Protein AF-A0A965V3U3-F1 (afdb_monomer_lite)

Structure (mmCIF, N/CA/C/O backbone):
data_AF-A0A965V3U3-F1
#
_entry.id   AF-A0A965V3U3-F1
#
loop_
_atom_site.group_PDB
_atom_site.id
_atom_site.type_symbol
_atom_site.label_atom_id
_atom_site.label_alt_id
_atom_site.label_comp_id
_atom_site.label_asym_id
_atom_site.label_entity_id
_atom_site.label_seq_id
_atom_site.pdbx_PDB_ins_code
_atom_site.Cartn_x
_atom_site.Cartn_y
_atom_site.Cartn_z
_atom_site.occupancy
_atom_site.B_iso_or_equiv
_atom_site.auth_seq_id
_atom_site.auth_comp_id
_atom_site.auth_asym_id
_atom_site.auth_atom_id
_atom_site.pdbx_PDB_model_num
ATOM 1 N N . GLN A 1 1 ? 11.875 -6.194 -22.142 1.00 39.44 1 GLN A N 1
ATOM 2 C CA . GLN A 1 1 ? 11.874 -5.945 -23.600 1.00 39.44 1 GLN A CA 1
ATOM 3 C C . GLN A 1 1 ? 12.719 -4.704 -23.856 1.00 39.44 1 GLN A C 1
ATOM 5 O O . GLN A 1 1 ? 12.509 -3.712 -23.172 1.00 39.44 1 GLN A O 1
ATOM 10 N N . THR A 1 2 ? 13.709 -4.764 -24.748 1.00 38.72 2 THR A N 1
ATOM 11 C CA . THR A 1 2 ? 14.628 -3.643 -25.020 1.00 38.72 2 THR A CA 1
ATOM 12 C C . THR A 1 2 ? 14.196 -2.962 -26.311 1.00 38.72 2 THR A C 1
ATOM 14 O O . THR A 1 2 ? 14.260 -3.583 -27.367 1.00 38.72 2 THR A O 1
ATOM 17 N N . ILE A 1 3 ? 13.734 -1.714 -26.237 1.00 51.84 3 ILE A N 1
ATOM 18 C CA . ILE A 1 3 ? 13.369 -0.914 -27.414 1.00 51.84 3 ILE A CA 1
ATOM 19 C C . ILE A 1 3 ? 14.430 0.175 -27.561 1.00 51.84 3 ILE A C 1
ATOM 21 O O . ILE A 1 3 ? 14.600 0.980 -26.655 1.00 51.84 3 ILE A O 1
ATOM 25 N N . ILE A 1 4 ? 15.164 0.184 -28.675 1.00 48.75 4 ILE A N 1
ATOM 26 C CA . ILE A 1 4 ? 16.155 1.222 -28.984 1.00 48.75 4 ILE A CA 1
ATOM 27 C C . ILE A 1 4 ? 15.442 2.308 -29.794 1.00 48.75 4 ILE A C 1
ATOM 29 O O . ILE A 1 4 ? 15.022 2.060 -30.920 1.00 48.75 4 ILE A O 1
ATOM 33 N N . LEU A 1 5 ? 15.287 3.504 -29.223 1.00 51.50 5 LEU A N 1
ATOM 34 C CA . LEU A 1 5 ? 14.758 4.670 -29.934 1.00 51.50 5 LEU A CA 1
ATOM 35 C C . LEU A 1 5 ? 15.931 5.463 -30.527 1.00 51.50 5 LEU A C 1
ATOM 37 O O . LEU A 1 5 ? 16.661 6.119 -29.793 1.00 51.50 5 LEU A O 1
ATOM 41 N N . THR A 1 6 ? 16.131 5.376 -31.845 1.00 48.69 6 THR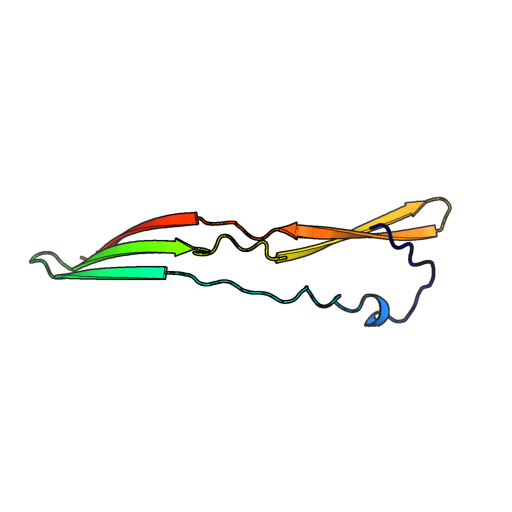 A N 1
ATOM 42 C CA . THR A 1 6 ? 17.272 5.989 -32.564 1.00 48.69 6 THR A CA 1
ATOM 43 C C . THR A 1 6 ? 16.959 7.380 -33.138 1.00 48.69 6 THR A C 1
ATOM 45 O O . THR A 1 6 ? 17.769 7.941 -33.868 1.00 48.69 6 THR A O 1
ATOM 48 N N . GLN A 1 7 ? 15.803 7.977 -32.832 1.00 40.53 7 GLN A N 1
ATOM 49 C CA . GLN A 1 7 ? 15.392 9.245 -33.440 1.00 40.53 7 GLN A CA 1
ATOM 50 C C . GLN A 1 7 ? 14.929 10.257 -32.389 1.00 40.53 7 GLN A C 1
ATOM 52 O O . GLN A 1 7 ? 14.071 9.955 -31.560 1.00 40.53 7 GLN A O 1
ATOM 57 N N . TYR A 1 8 ? 15.483 11.471 -32.460 1.00 49.59 8 TYR A N 1
ATOM 58 C CA . TYR A 1 8 ? 15.008 12.656 -31.744 1.00 49.59 8 TYR A CA 1
ATOM 59 C C . TYR A 1 8 ? 13.651 13.088 -32.324 1.00 49.59 8 TYR A C 1
ATOM 61 O O . TYR A 1 8 ? 13.552 14.054 -33.076 1.00 49.59 8 TYR A O 1
ATOM 69 N N . GLY A 1 9 ? 12.603 12.318 -32.038 1.00 45.56 9 GLY A N 1
ATOM 70 C CA . GLY A 1 9 ? 11.228 12.763 -32.232 1.00 45.56 9 GLY A CA 1
ATOM 71 C C . GLY A 1 9 ? 10.884 13.882 -31.242 1.00 45.56 9 GLY A C 1
ATOM 72 O O . GLY A 1 9 ? 11.596 14.055 -30.248 1.00 45.56 9 GLY A O 1
ATOM 73 N N . PRO A 1 10 ? 9.803 14.649 -31.485 1.00 43.66 10 PRO A N 1
ATOM 74 C CA . PRO A 1 10 ? 9.328 15.666 -30.543 1.00 43.66 10 PRO A CA 1
ATOM 75 C C . PRO A 1 10 ? 9.204 15.064 -29.136 1.00 43.66 10 PRO A C 1
ATOM 77 O O . PRO A 1 10 ? 9.000 13.864 -29.006 1.00 43.66 10 PRO A O 1
ATOM 80 N N . ILE A 1 11 ? 9.292 15.864 -28.069 1.00 50.34 11 ILE A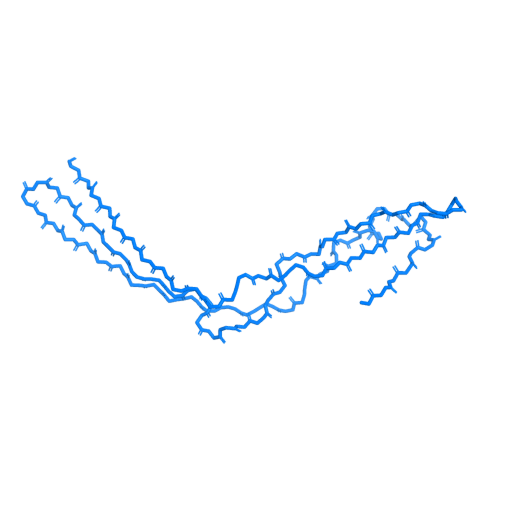 N 1
ATOM 81 C CA . ILE A 1 11 ? 9.157 15.394 -26.668 1.00 50.34 11 ILE A CA 1
ATOM 82 C C . ILE A 1 11 ? 7.877 14.549 -26.442 1.00 50.34 11 ILE A C 1
ATOM 84 O O . ILE A 1 11 ? 7.814 13.739 -25.526 1.00 50.34 11 ILE A O 1
ATOM 88 N N . THR A 1 12 ? 6.886 14.642 -27.331 1.00 45.59 12 THR A N 1
ATOM 89 C CA . THR A 1 12 ? 5.712 13.759 -27.409 1.00 45.59 12 THR A CA 1
ATOM 90 C C . THR A 1 12 ? 6.006 12.292 -27.786 1.00 45.59 12 THR A C 1
ATOM 92 O O . THR A 1 12 ? 5.190 11.429 -27.480 1.00 45.59 12 THR A O 1
ATOM 95 N N . ALA A 1 13 ? 7.163 11.967 -28.377 1.00 47.84 13 ALA A N 1
ATOM 96 C CA . ALA A 1 13 ? 7.687 10.611 -28.602 1.00 47.84 13 ALA A CA 1
ATOM 97 C C . ALA A 1 13 ? 8.380 10.012 -27.359 1.00 47.84 13 ALA A C 1
ATOM 99 O O . ALA A 1 13 ? 8.552 8.800 -27.276 1.00 47.84 13 ALA A O 1
ATOM 100 N N . LEU A 1 14 ? 8.702 10.846 -26.359 1.00 49.38 14 LEU A N 1
ATOM 101 C CA . LEU A 1 14 ? 8.925 10.422 -24.966 1.00 49.38 14 LEU A CA 1
ATOM 102 C C . LEU A 1 14 ? 7.587 10.278 -24.217 1.00 49.38 14 LEU A C 1
ATOM 104 O O . LEU A 1 14 ? 7.569 10.234 -22.986 1.00 49.38 14 LEU A O 1
ATOM 108 N N . GLY A 1 15 ? 6.476 10.262 -24.971 1.00 47.56 15 GLY A N 1
ATOM 109 C CA . GLY A 1 15 ? 5.108 10.195 -24.492 1.00 47.56 15 GLY A CA 1
ATOM 110 C C . GLY A 1 15 ? 4.998 9.185 -23.371 1.00 47.56 15 GLY A C 1
ATOM 111 O O . GLY A 1 15 ? 5.435 8.045 -23.521 1.00 47.56 15 GLY A O 1
ATOM 112 N N . ALA A 1 16 ? 4.474 9.651 -22.237 1.00 59.31 16 ALA A N 1
ATOM 113 C CA . ALA A 1 16 ? 4.250 8.858 -21.044 1.00 59.31 16 ALA A CA 1
ATOM 114 C C . ALA A 1 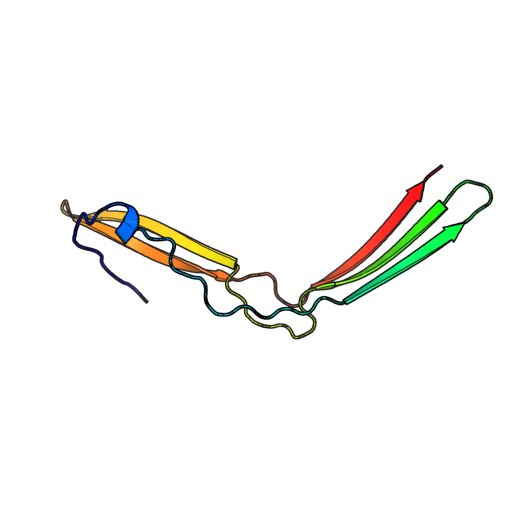16 ? 3.555 7.557 -21.450 1.00 59.31 16 ALA A C 1
ATOM 116 O O . ALA A 1 16 ? 2.348 7.546 -21.702 1.00 59.31 16 ALA A O 1
ATOM 117 N N . SER A 1 17 ? 4.345 6.488 -21.602 1.00 69.38 17 SER A N 1
ATOM 118 C CA . SER A 1 17 ? 3.826 5.201 -22.044 1.00 69.38 17 SER A CA 1
ATOM 119 C C . SER A 1 17 ? 2.699 4.846 -21.097 1.00 69.38 17 SER A C 1
ATOM 121 O O . SER A 1 17 ? 2.881 4.870 -19.876 1.00 69.38 17 SER A O 1
ATOM 123 N N . ARG A 1 18 ? 1.514 4.599 -21.657 1.00 79.00 18 ARG A N 1
ATOM 124 C CA . ARG A 1 18 ? 0.354 4.276 -20.840 1.00 79.00 18 ARG A CA 1
ATOM 125 C C . ARG A 1 18 ? 0.681 3.003 -20.069 1.00 79.00 18 ARG A C 1
ATOM 127 O O . ARG A 1 18 ? 1.074 2.008 -20.675 1.00 79.00 18 ARG A O 1
ATOM 134 N N . LEU A 1 19 ? 0.535 3.050 -18.747 1.00 84.44 19 LEU A N 1
ATOM 135 C CA . LEU A 1 19 ? 0.674 1.848 -17.937 1.00 84.44 19 LEU A CA 1
ATOM 136 C C . LEU A 1 19 ? -0.370 0.803 -18.375 1.00 84.44 19 LEU A C 1
ATOM 138 O O . LEU A 1 19 ? -1.444 1.178 -18.867 1.00 84.44 19 LEU A O 1
ATOM 142 N N . PRO A 1 20 ? -0.067 -0.497 -18.209 1.00 86.94 20 PRO A N 1
ATOM 143 C CA . PRO A 1 20 ? -1.035 -1.566 -18.401 1.00 86.94 20 PRO A CA 1
ATOM 144 C C . PRO A 1 20 ? -2.335 -1.323 -17.630 1.00 86.94 20 PRO A C 1
ATOM 146 O O . PRO A 1 20 ? -2.409 -0.494 -16.720 1.00 86.94 20 PRO A O 1
ATOM 149 N N . TRP A 1 21 ? -3.372 -2.072 -17.997 1.00 88.06 21 TRP A N 1
ATOM 150 C CA . TRP A 1 21 ? -4.612 -2.078 -17.234 1.00 88.06 21 TRP A CA 1
ATOM 151 C C . TRP A 1 21 ? -4.322 -2.436 -15.769 1.00 88.06 21 TRP A C 1
ATOM 153 O O . TRP A 1 21 ? -3.475 -3.275 -15.471 1.00 88.06 21 TRP A O 1
ATOM 163 N N . TYR A 1 22 ? -5.008 -1.739 -14.869 1.00 90.00 22 TYR A N 1
ATOM 164 C CA . TYR A 1 22 ? -4.771 -1.785 -13.434 1.00 90.00 22 TYR A CA 1
ATOM 165 C C . TYR A 1 22 ? -6.005 -2.341 -12.726 1.00 90.00 22 TYR A C 1
ATOM 167 O O . TYR A 1 22 ? -7.121 -1.891 -12.999 1.00 90.00 22 TYR A O 1
ATOM 175 N N . HIS A 1 23 ? -5.815 -3.286 -11.804 1.00 92.94 23 HIS A N 1
ATOM 176 C CA . HIS A 1 23 ? -6.894 -3.835 -10.986 1.00 92.94 23 HIS A CA 1
ATOM 177 C C . HIS A 1 23 ? -6.406 -4.138 -9.567 1.00 92.94 23 HIS A C 1
ATOM 179 O O . HIS A 1 23 ? -5.581 -5.029 -9.351 1.00 92.94 23 HIS A O 1
ATOM 185 N N . ARG A 1 24 ? -6.951 -3.413 -8.586 1.00 94.94 24 ARG A N 1
ATOM 186 C CA . ARG A 1 24 ? -6.691 -3.625 -7.160 1.00 94.94 24 ARG A CA 1
ATOM 187 C C . ARG A 1 24 ? -7.971 -3.446 -6.364 1.00 94.94 24 ARG A C 1
ATOM 189 O O . ARG A 1 24 ? -8.727 -2.509 -6.610 1.00 94.94 24 ARG A O 1
ATOM 196 N N . VAL A 1 25 ? -8.154 -4.324 -5.388 1.00 97.31 25 VAL A N 1
ATOM 197 C CA . VAL A 1 25 ? -9.190 -4.211 -4.365 1.00 97.31 25 VAL A CA 1
ATOM 198 C C . VAL A 1 25 ? -8.503 -4.194 -3.009 1.00 97.31 25 VAL A C 1
ATOM 200 O O . VAL A 1 25 ? -7.683 -5.066 -2.735 1.00 97.31 25 VAL A O 1
ATOM 203 N N . ASP A 1 26 ? -8.843 -3.206 -2.189 1.00 97.81 26 ASP A N 1
ATOM 204 C CA . ASP A 1 26 ? -8.332 -3.037 -0.829 1.00 97.81 26 ASP A CA 1
ATOM 205 C C . ASP A 1 26 ? -9.503 -3.212 0.151 1.00 97.81 26 ASP A C 1
ATOM 207 O O . ASP A 1 26 ? -10.630 -2.805 -0.149 1.00 97.81 26 ASP A O 1
ATOM 211 N N . LEU A 1 27 ? -9.257 -3.828 1.308 1.00 98.19 27 LEU A N 1
ATOM 212 C CA . LEU A 1 27 ? -10.272 -4.038 2.343 1.00 98.19 27 LEU A CA 1
ATOM 213 C C . LEU A 1 27 ? -9.808 -3.421 3.657 1.00 98.19 27 LEU A C 1
ATOM 215 O O . LEU A 1 27 ? -8.832 -3.884 4.233 1.00 98.19 27 LEU A O 1
ATOM 219 N N . ARG A 1 28 ? -10.570 -2.461 4.185 1.00 98.25 28 ARG A N 1
ATOM 220 C CA . ARG A 1 28 ? -10.294 -1.850 5.487 1.00 98.25 28 ARG A CA 1
ATOM 221 C C . ARG A 1 28 ? -11.512 -1.882 6.398 1.00 98.25 28 ARG A C 1
ATOM 223 O O . ARG A 1 28 ? -12.609 -1.511 5.987 1.00 98.25 28 ARG A O 1
ATOM 230 N N . ALA A 1 29 ? -11.289 -2.268 7.650 1.00 98.50 29 ALA A N 1
ATOM 231 C CA . ALA A 1 29 ? -12.253 -2.146 8.735 1.00 98.50 29 ALA A CA 1
ATOM 232 C C . ALA A 1 29 ? -11.680 -1.236 9.825 1.00 98.50 29 ALA A C 1
ATOM 234 O O . ALA A 1 29 ? -10.537 -1.405 10.247 1.00 98.50 29 ALA A O 1
ATOM 235 N N . THR A 1 30 ? -12.485 -0.282 10.283 1.00 98.25 30 THR A N 1
ATOM 236 C CA . THR A 1 30 ? -12.109 0.696 11.311 1.00 98.25 30 THR A CA 1
ATOM 237 C C . THR A 1 30 ? -13.156 0.684 12.416 1.00 98.25 30 THR A C 1
ATOM 239 O O . THR A 1 30 ? -14.349 0.519 12.145 1.00 98.25 30 THR A O 1
ATOM 242 N N . ARG A 1 31 ? -12.725 0.867 13.662 1.00 98.06 31 ARG A N 1
ATOM 243 C CA . ARG A 1 31 ? -13.605 0.991 14.817 1.00 98.06 31 ARG A CA 1
ATOM 244 C C . ARG A 1 31 ? -13.106 2.080 15.750 1.00 98.06 31 ARG A C 1
ATOM 246 O O . ARG A 1 31 ? -11.940 2.094 16.134 1.00 98.06 31 ARG A O 1
ATOM 253 N N . ASP A 1 32 ? -14.059 2.895 16.174 1.00 98.00 32 ASP A N 1
ATOM 254 C CA . ASP A 1 32 ? -13.861 3.941 17.159 1.00 98.00 32 ASP A CA 1
ATOM 255 C C . ASP A 1 32 ? -14.524 3.530 18.479 1.00 98.00 32 ASP A C 1
ATOM 257 O O . ASP A 1 32 ? -15.614 2.941 18.496 1.00 98.00 32 ASP A O 1
ATOM 261 N N . VAL A 1 33 ? -13.843 3.809 19.586 1.00 98.00 33 VAL A N 1
ATOM 262 C CA . VAL A 1 33 ? -14.283 3.534 20.952 1.00 98.00 33 VAL A CA 1
ATOM 263 C C . VAL A 1 33 ? -14.119 4.810 21.770 1.00 98.00 33 VAL A C 1
ATOM 265 O O . VAL A 1 33 ? -13.003 5.239 22.063 1.00 98.00 33 VAL A O 1
ATOM 268 N N . GLU A 1 34 ? -15.249 5.399 22.149 1.00 97.56 34 GLU A N 1
ATOM 269 C CA . GLU A 1 34 ? -15.291 6.514 23.093 1.00 97.56 34 GLU A CA 1
ATOM 270 C C . GLU A 1 34 ? -14.937 6.018 24.499 1.00 97.56 34 GLU A C 1
ATOM 272 O O . GLU A 1 34 ? -15.442 4.988 24.960 1.00 97.56 34 GLU A O 1
ATOM 277 N N . THR A 1 35 ? -14.074 6.749 25.198 1.00 94.38 35 THR A N 1
ATOM 278 C CA . THR A 1 35 ? -13.668 6.452 26.575 1.00 94.38 35 THR A CA 1
ATOM 279 C C . THR A 1 35 ? -13.835 7.687 27.458 1.00 94.38 35 THR A C 1
ATOM 281 O O . THR A 1 35 ? -13.997 8.803 26.977 1.00 94.38 35 THR A O 1
ATOM 284 N N . SER A 1 36 ? -13.726 7.523 28.778 1.00 94.75 36 SER A N 1
ATOM 285 C CA . SER A 1 36 ? -13.760 8.657 29.716 1.00 94.75 36 SER A CA 1
ATOM 286 C C . SER A 1 36 ? -12.565 9.613 29.600 1.00 94.75 36 SER A C 1
ATOM 288 O O . SER A 1 36 ? -12.553 10.644 30.268 1.00 94.75 36 SER A O 1
ATOM 290 N N . ARG A 1 37 ? -11.546 9.266 28.806 1.00 93.56 37 ARG A N 1
ATOM 291 C CA . ARG A 1 37 ? -10.287 10.012 28.672 1.00 93.56 37 ARG A CA 1
ATOM 292 C C . ARG A 1 37 ? -9.979 10.408 27.226 1.00 93.56 37 ARG A C 1
ATOM 294 O O . ARG A 1 37 ? -8.834 10.739 26.943 1.00 93.56 37 ARG A O 1
ATOM 301 N N . GLY A 1 38 ? -10.973 10.329 26.343 1.00 95.50 38 GLY A N 1
ATOM 302 C CA . GLY A 1 38 ? -10.821 10.618 24.922 1.00 95.50 38 GLY A CA 1
ATOM 303 C C . GLY A 1 38 ? -11.241 9.450 24.034 1.00 95.50 38 GLY A C 1
ATOM 304 O O . GLY A 1 38 ? -11.990 8.564 24.463 1.00 95.50 38 GLY A O 1
ATOM 305 N N . LYS A 1 39 ? -10.753 9.439 22.796 1.00 97.69 39 LYS A N 1
ATOM 306 C CA . LYS A 1 39 ? -11.192 8.522 21.741 1.00 97.69 39 LYS A CA 1
ATOM 307 C C . LYS A 1 39 ? -10.070 7.574 21.332 1.00 97.69 39 LYS A C 1
ATOM 309 O O . LYS A 1 39 ? -8.985 8.006 20.944 1.00 97.69 39 LYS A O 1
ATOM 314 N N . PHE A 1 40 ? -10.350 6.273 21.380 1.00 97.88 40 PHE A N 1
ATOM 315 C CA . PHE A 1 40 ? -9.477 5.235 20.837 1.00 97.88 40 PHE A CA 1
ATOM 316 C C . PHE A 1 40 ? -9.999 4.775 19.481 1.00 97.88 40 PHE A C 1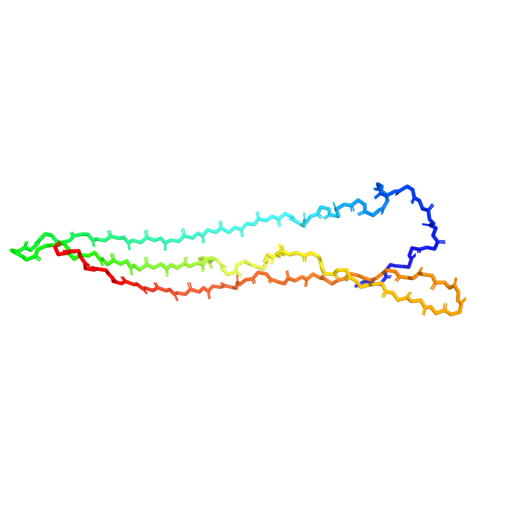
ATOM 318 O O . PHE A 1 40 ? -11.128 4.293 19.388 1.00 97.88 40 PHE A O 1
ATOM 325 N N . SER A 1 41 ? -9.170 4.850 18.448 1.00 98.25 41 SER A N 1
ATOM 326 C CA . SER A 1 41 ? -9.520 4.366 17.112 1.00 98.25 41 SER A CA 1
ATOM 327 C C . SER A 1 41 ? -8.549 3.275 16.693 1.00 98.25 41 SER A C 1
ATOM 329 O O . SER A 1 41 ? -7.342 3.392 16.899 1.00 98.25 41 SER A O 1
ATOM 331 N N . PHE A 1 42 ? -9.052 2.210 16.080 1.00 98.25 42 PHE A N 1
ATOM 332 C CA . PHE A 1 42 ? -8.217 1.154 15.518 1.00 98.25 42 PHE A CA 1
ATOM 333 C C . PHE A 1 42 ? -8.705 0.726 14.142 1.00 98.25 42 PHE A C 1
ATOM 335 O O . PHE A 1 42 ? -9.892 0.811 13.825 1.00 98.25 42 PHE A O 1
ATOM 342 N N . PHE A 1 43 ? -7.781 0.249 13.315 1.00 98.44 43 PHE A N 1
ATOM 343 C CA . PHE A 1 43 ? -8.094 -0.280 11.997 1.00 98.44 43 PHE A CA 1
ATOM 344 C C . PHE A 1 43 ? -7.279 -1.525 11.666 1.00 98.44 43 PHE A C 1
ATOM 346 O O . PHE A 1 43 ? -6.155 -1.704 12.139 1.00 98.44 43 PHE A O 1
ATOM 353 N N . VAL A 1 44 ? -7.850 -2.343 10.790 1.00 98.44 44 VAL A N 1
ATOM 354 C CA . VAL A 1 44 ? -7.175 -3.416 10.059 1.00 98.44 44 VAL A CA 1
ATOM 355 C C . VAL A 1 44 ? -7.403 -3.192 8.569 1.00 98.44 44 VAL A C 1
ATOM 357 O O . VAL A 1 44 ? -8.493 -2.794 8.157 1.00 98.44 44 VAL A O 1
ATOM 360 N N . ASP A 1 45 ? -6.370 -3.409 7.771 1.00 98.12 45 ASP A N 1
ATOM 361 C CA . ASP A 1 45 ? -6.352 -3.160 6.334 1.00 98.12 45 ASP A CA 1
ATOM 362 C C . ASP A 1 45 ? -5.658 -4.328 5.620 1.00 98.12 45 ASP A C 1
ATOM 364 O O . ASP A 1 45 ? -4.670 -4.882 6.105 1.00 98.12 45 ASP A O 1
ATOM 368 N N . LEU A 1 46 ? -6.196 -4.721 4.473 1.00 98.31 46 LEU A N 1
ATOM 369 C CA . LEU A 1 46 ? -5.626 -5.693 3.560 1.00 98.31 46 LEU A CA 1
ATOM 370 C C . LEU A 1 46 ? -5.531 -5.053 2.176 1.00 98.31 46 LEU A C 1
ATOM 372 O O . LEU A 1 46 ? -6.491 -5.041 1.400 1.00 98.31 46 LEU A O 1
ATOM 376 N N . PHE A 1 47 ? -4.342 -4.541 1.880 1.00 97.06 47 PHE A N 1
ATOM 377 C CA . PHE A 1 47 ? -3.998 -3.957 0.594 1.00 97.06 47 PHE A CA 1
ATOM 378 C C . PHE A 1 47 ? -3.830 -5.057 -0.453 1.00 97.06 47 PHE A C 1
ATOM 380 O O . PHE A 1 47 ? -3.206 -6.084 -0.173 1.00 97.06 47 PHE A O 1
ATOM 387 N N . ASN A 1 48 ? -4.345 -4.825 -1.663 1.00 96.81 48 ASN A N 1
ATOM 388 C CA . ASN A 1 48 ? -4.290 -5.767 -2.781 1.00 96.81 48 ASN A CA 1
ATOM 389 C C . ASN A 1 48 ? -4.815 -7.165 -2.398 1.00 96.81 48 ASN A C 1
ATOM 391 O O . ASN A 1 48 ? -4.103 -8.166 -2.455 1.00 96.81 48 ASN A O 1
ATOM 395 N N . LEU A 1 49 ? -6.091 -7.227 -2.005 1.00 96.69 49 LEU A N 1
ATOM 396 C CA . LEU A 1 49 ? -6.812 -8.426 -1.566 1.00 96.69 49 LEU A CA 1
ATOM 397 C C . LEU A 1 49 ? -6.574 -9.634 -2.485 1.00 96.69 49 LEU A C 1
ATOM 399 O O . LEU A 1 49 ? -6.316 -10.740 -2.007 1.00 96.69 49 LEU A O 1
ATOM 403 N N . PHE A 1 50 ? -6.606 -9.422 -3.801 1.00 95.56 50 PHE A N 1
ATOM 404 C CA . PHE A 1 50 ? -6.431 -10.476 -4.805 1.00 95.56 50 PHE A CA 1
ATOM 405 C C . PHE A 1 50 ? -4.978 -10.745 -5.207 1.00 95.56 50 PHE A C 1
ATOM 407 O O . PHE A 1 50 ? -4.749 -11.649 -6.000 1.00 95.56 50 PHE A O 1
ATOM 414 N N . ASP A 1 51 ? -4.013 -10.023 -4.631 1.00 94.50 51 ASP A N 1
ATOM 415 C CA . ASP A 1 51 ? -2.582 -10.150 -4.937 1.00 94.50 51 ASP A CA 1
ATOM 416 C C . ASP A 1 51 ? -2.268 -9.969 -6.436 1.00 94.50 51 ASP A C 1
ATOM 418 O O . ASP A 1 51 ? -1.435 -10.656 -7.019 1.00 94.50 51 ASP A O 1
ATOM 422 N N . THR A 1 52 ? -2.975 -9.042 -7.091 1.00 94.12 52 THR A N 1
ATOM 423 C CA . THR A 1 52 ? -2.809 -8.776 -8.524 1.00 94.12 52 THR A CA 1
ATOM 424 C C . THR A 1 52 ? -1.478 -8.072 -8.786 1.00 94.12 52 THR A C 1
ATOM 426 O O . THR A 1 52 ? -1.176 -7.051 -8.155 1.00 94.12 52 THR A O 1
ATOM 429 N N . GLU A 1 53 ? -0.717 -8.552 -9.771 1.00 93.00 53 GLU A N 1
ATOM 430 C CA . GLU A 1 53 ? 0.492 -7.886 -10.257 1.00 93.00 53 GLU A CA 1
ATOM 431 C C . GLU A 1 53 ? 0.132 -6.617 -11.039 1.00 93.00 53 GLU A C 1
ATOM 433 O O . GLU A 1 53 ? -0.383 -6.666 -12.154 1.00 93.00 53 GLU A O 1
ATOM 438 N N . ASN A 1 54 ? 0.408 -5.457 -10.445 1.00 91.50 54 ASN A N 1
ATOM 439 C CA . ASN A 1 54 ? 0.134 -4.158 -11.048 1.00 91.50 54 ASN A CA 1
ATOM 440 C C . ASN A 1 54 ? 1.440 -3.405 -11.323 1.00 91.50 54 ASN A C 1
ATOM 442 O O . ASN A 1 54 ? 2.360 -3.405 -10.503 1.00 91.50 54 ASN A O 1
ATOM 446 N N . ALA A 1 55 ? 1.510 -2.716 -12.461 1.00 91.38 55 ALA A N 1
ATOM 447 C CA . ALA A 1 55 ? 2.608 -1.807 -12.768 1.00 91.38 55 ALA A CA 1
ATOM 448 C C . ALA A 1 55 ? 2.405 -0.473 -12.032 1.00 91.38 55 ALA A C 1
ATOM 450 O O . ALA A 1 55 ? 1.413 0.214 -12.268 1.00 91.38 55 ALA A O 1
ATOM 451 N N . ALA A 1 56 ? 3.348 -0.083 -11.173 1.00 89.88 56 ALA A N 1
ATOM 452 C CA . ALA A 1 56 ? 3.317 1.203 -10.474 1.00 89.88 56 ALA A CA 1
ATOM 453 C C . ALA A 1 56 ? 3.914 2.338 -11.320 1.00 89.88 56 ALA A C 1
ATOM 455 O O . ALA A 1 56 ? 3.454 3.476 -11.256 1.00 89.88 56 ALA A O 1
ATOM 456 N N . ALA A 1 57 ? 4.951 2.038 -12.107 1.00 87.00 57 ALA A N 1
ATOM 457 C CA . ALA A 1 57 ? 5.622 3.015 -12.959 1.00 87.00 57 ALA A CA 1
ATOM 458 C C . ALA A 1 57 ? 6.450 2.345 -14.063 1.00 87.00 57 ALA A C 1
ATOM 460 O O . ALA A 1 57 ? 6.811 1.172 -13.972 1.00 87.00 57 ALA A O 1
ATOM 461 N N . TYR A 1 58 ? 6.830 3.132 -15.068 1.00 86.62 58 TYR A N 1
ATOM 462 C CA . TYR A 1 58 ? 7.974 2.830 -15.924 1.00 86.62 58 TYR A CA 1
ATOM 463 C C . TYR A 1 58 ? 9.193 3.599 -15.415 1.00 86.62 58 TYR A C 1
ATOM 465 O O . TYR A 1 58 ? 9.159 4.823 -15.301 1.00 86.62 58 TYR A O 1
ATOM 473 N N . ILE A 1 59 ? 10.282 2.891 -15.127 1.00 84.00 59 ILE A N 1
ATOM 474 C CA . ILE A 1 59 ? 11.570 3.495 -14.781 1.00 84.00 59 ILE A CA 1
ATOM 475 C C . ILE A 1 59 ? 12.380 3.600 -16.066 1.00 84.00 59 ILE A C 1
ATOM 477 O O . ILE A 1 59 ? 12.800 2.581 -16.611 1.00 84.00 59 ILE A O 1
ATOM 481 N N . TYR A 1 60 ? 12.598 4.824 -16.540 1.00 82.94 60 TYR A N 1
ATOM 482 C CA . TYR A 1 60 ? 13.384 5.091 -17.741 1.00 82.94 60 TYR A CA 1
ATOM 483 C C . TYR A 1 60 ? 14.858 5.297 -17.394 1.00 82.94 60 TYR A C 1
ATOM 485 O O . TYR A 1 60 ? 15.200 6.005 -16.447 1.00 82.94 60 TYR A O 1
ATOM 493 N N . ARG A 1 61 ? 15.743 4.705 -18.192 1.00 82.25 61 ARG A N 1
ATOM 494 C CA . ARG A 1 61 ? 17.189 4.930 -18.147 1.00 82.25 61 ARG A CA 1
ATOM 495 C C . ARG A 1 61 ? 17.679 5.329 -19.525 1.00 82.25 61 ARG A C 1
ATOM 497 O O . ARG A 1 61 ? 17.469 4.601 -20.495 1.00 82.25 61 ARG A O 1
ATOM 504 N N . ALA A 1 62 ? 18.352 6.469 -19.583 1.00 82.69 62 ALA A N 1
ATOM 505 C CA . ALA A 1 62 ? 19.054 6.928 -20.766 1.00 82.69 62 ALA A CA 1
ATOM 506 C C . ALA A 1 62 ? 20.526 6.505 -20.687 1.00 82.69 62 ALA A C 1
ATOM 508 O O . ALA A 1 62 ? 21.160 6.637 -19.640 1.00 82.69 62 ALA A O 1
ATOM 509 N N . SER A 1 63 ? 21.079 6.016 -21.791 1.00 82.12 63 SER A N 1
ATOM 510 C CA . SER A 1 63 ? 22.504 5.715 -21.925 1.00 82.12 63 SER A CA 1
ATOM 511 C C . SER A 1 63 ? 23.019 6.234 -23.258 1.00 82.12 63 SER A C 1
ATOM 513 O O . SER A 1 63 ? 22.363 6.032 -24.280 1.00 82.12 63 SER A O 1
ATOM 515 N N . VAL A 1 64 ? 24.202 6.842 -23.264 1.00 84.06 64 VAL A N 1
ATOM 516 C CA . VAL A 1 64 ? 24.879 7.271 -24.493 1.00 84.06 64 VAL A CA 1
ATOM 517 C C . VAL A 1 64 ? 26.046 6.330 -24.771 1.00 84.06 64 VAL A C 1
ATOM 519 O O . VAL A 1 64 ? 26.908 6.143 -23.914 1.00 84.06 64 VAL A O 1
ATOM 522 N N . ARG A 1 65 ? 26.090 5.734 -25.965 1.00 84.94 65 ARG A N 1
ATOM 523 C CA . ARG A 1 65 ? 27.207 4.890 -26.420 1.00 84.94 65 ARG A CA 1
ATOM 524 C C . ARG A 1 65 ? 27.485 5.166 -27.891 1.00 84.94 65 ARG A C 1
ATOM 526 O O . ARG A 1 65 ? 26.555 5.169 -28.685 1.00 84.94 65 ARG A O 1
ATOM 533 N N . ASN A 1 66 ? 28.747 5.392 -28.260 1.00 86.38 66 ASN A N 1
ATOM 534 C CA . ASN A 1 66 ? 29.155 5.700 -29.642 1.00 86.38 66 ASN A CA 1
ATOM 535 C C . ASN A 1 66 ? 28.328 6.830 -30.286 1.00 86.38 66 ASN A C 1
ATOM 537 O O . ASN A 1 66 ? 27.892 6.713 -31.426 1.00 86.38 66 ASN A O 1
ATOM 541 N N . ASN A 1 67 ? 28.077 7.905 -29.531 1.00 85.06 67 ASN A N 1
ATOM 542 C CA . ASN A 1 67 ? 27.254 9.043 -29.955 1.00 85.06 67 ASN A CA 1
ATOM 543 C C . ASN A 1 67 ? 25.775 8.707 -30.262 1.00 85.06 67 ASN A C 1
ATOM 545 O O . ASN A 1 67 ? 25.067 9.511 -30.862 1.00 85.06 67 ASN A O 1
ATOM 549 N N . VAL A 1 68 ? 25.296 7.537 -29.828 1.00 80.06 68 VAL A N 1
ATOM 550 C CA . VAL A 1 68 ? 23.891 7.125 -29.905 1.00 80.06 68 VAL A CA 1
ATOM 551 C C . VAL A 1 68 ? 23.272 7.208 -28.514 1.00 80.06 68 VAL A C 1
ATOM 553 O O . VAL A 1 68 ? 23.738 6.556 -27.576 1.00 80.06 68 VAL A O 1
ATOM 556 N N . LEU A 1 69 ? 22.204 7.995 -28.388 1.00 78.62 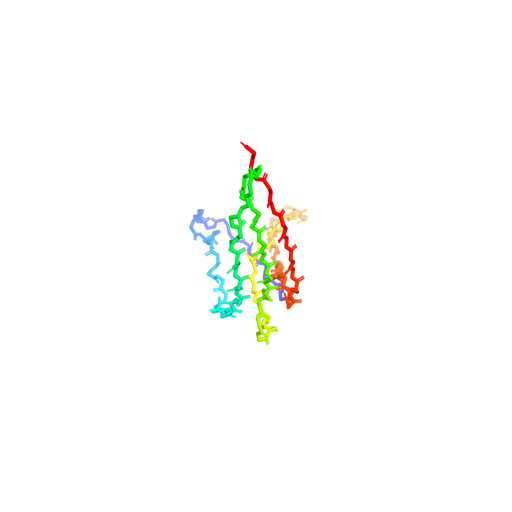69 LEU A N 1
ATOM 557 C CA . LEU A 1 69 ? 21.350 8.030 -27.205 1.00 78.62 69 LEU A CA 1
ATOM 558 C C . LEU A 1 69 ? 20.358 6.863 -27.272 1.00 78.62 69 LEU A C 1
ATOM 560 O O . LEU A 1 69 ? 19.626 6.722 -28.244 1.00 78.62 69 LEU A O 1
ATOM 564 N N . SER A 1 70 ? 20.346 6.015 -26.248 1.00 77.81 70 SER A N 1
ATOM 565 C CA . SER A 1 70 ? 19.412 4.894 -26.108 1.00 77.81 70 SER A CA 1
ATOM 566 C C . SER A 1 70 ? 18.596 5.051 -24.833 1.00 77.81 70 SER A C 1
ATOM 568 O O . SER A 1 70 ? 19.141 5.396 -23.786 1.00 77.81 70 SER A O 1
ATOM 570 N N . PHE A 1 71 ? 17.303 4.749 -24.913 1.00 77.31 71 PHE A N 1
ATOM 571 C CA . PHE A 1 71 ? 16.399 4.723 -23.769 1.00 77.31 71 PHE A CA 1
ATOM 572 C C . PHE A 1 71 ? 15.959 3.291 -23.508 1.00 77.31 71 PHE A C 1
ATOM 574 O O . PHE A 1 71 ? 15.513 2.598 -24.412 1.00 77.31 71 PHE A O 1
ATOM 581 N N . THR A 1 72 ? 16.063 2.847 -22.264 1.00 80.38 72 THR A N 1
ATOM 582 C CA . THR A 1 72 ? 15.491 1.578 -21.809 1.00 80.38 72 THR A CA 1
ATOM 583 C C . THR A 1 72 ? 14.481 1.869 -20.716 1.00 80.38 72 THR A C 1
ATOM 585 O O . THR A 1 72 ? 14.642 2.840 -19.976 1.00 80.38 72 THR A O 1
ATOM 588 N N . HIS A 1 73 ? 13.434 1.054 -20.613 1.00 81.12 73 HIS A N 1
ATOM 589 C CA . HIS A 1 73 ? 12.507 1.144 -19.495 1.00 81.12 73 HIS A CA 1
ATOM 590 C C . HIS A 1 73 ? 12.306 -0.215 -18.836 1.00 81.12 73 HIS A C 1
ATOM 592 O O . HIS A 1 73 ? 12.350 -1.259 -19.489 1.00 81.12 73 HIS A O 1
ATOM 598 N N . THR A 1 74 ? 12.056 -0.188 -17.533 1.00 84.81 74 THR A N 1
ATOM 599 C CA . THR A 1 74 ? 11.636 -1.353 -16.750 1.00 84.81 74 THR A CA 1
ATOM 600 C C . THR A 1 74 ? 10.337 -1.038 -16.028 1.00 84.81 74 THR A C 1
ATOM 602 O O . THR A 1 74 ? 10.134 0.093 -15.588 1.00 84.81 74 THR A O 1
ATOM 605 N N . VAL A 1 75 ? 9.462 -2.031 -15.892 1.00 86.69 75 VAL A N 1
ATOM 606 C CA . VAL A 1 75 ? 8.235 -1.895 -15.100 1.00 86.69 75 VAL A CA 1
ATOM 607 C C . VAL A 1 75 ? 8.601 -1.987 -13.623 1.00 86.69 75 VAL A C 1
ATOM 609 O O . VAL A 1 75 ? 9.197 -2.972 -13.195 1.00 86.69 75 VAL A O 1
ATOM 612 N N . ALA A 1 76 ? 8.262 -0.959 -12.852 1.00 89.06 76 ALA A N 1
ATOM 613 C CA . ALA A 1 76 ? 8.294 -1.021 -11.400 1.00 89.06 76 ALA A CA 1
ATOM 614 C C . ALA A 1 76 ? 7.018 -1.724 -10.914 1.00 89.06 76 ALA A C 1
ATOM 616 O O . ALA A 1 76 ? 5.923 -1.244 -11.231 1.00 89.06 76 ALA A O 1
ATOM 617 N N . PRO A 1 77 ? 7.125 -2.836 -10.170 1.00 91.44 77 PRO A N 1
ATOM 618 C CA . PRO A 1 77 ? 5.955 -3.491 -9.610 1.00 91.44 77 PRO A CA 1
ATOM 619 C C . PRO A 1 77 ? 5.366 -2.643 -8.480 1.00 91.44 77 PRO A C 1
ATOM 621 O O . PRO A 1 77 ? 6.084 -1.966 -7.741 1.00 91.44 77 PRO A O 1
ATOM 624 N N . GLN A 1 78 ? 4.048 -2.686 -8.340 1.00 92.25 78 GLN A N 1
ATOM 625 C CA . GLN A 1 78 ? 3.373 -2.232 -7.133 1.00 92.25 78 GLN A CA 1
ATOM 626 C C . GLN A 1 78 ? 3.551 -3.259 -6.009 1.00 92.25 78 GLN A C 1
ATOM 628 O O . GLN A 1 78 ? 3.849 -4.425 -6.262 1.00 92.25 78 GLN A O 1
ATOM 633 N N . LEU A 1 79 ? 3.337 -2.830 -4.762 1.00 93.31 79 LEU A N 1
ATOM 634 C CA . LEU A 1 79 ? 3.226 -3.747 -3.630 1.00 93.31 79 LEU A CA 1
ATOM 635 C C . LEU A 1 79 ? 2.176 -4.839 -3.915 1.00 93.31 79 LEU A C 1
ATOM 637 O O . LEU A 1 79 ? 1.099 -4.561 -4.454 1.00 93.31 79 LEU A O 1
ATOM 641 N N . GLY A 1 80 ? 2.518 -6.075 -3.549 1.00 93.69 80 GLY A N 1
ATOM 642 C CA . GLY A 1 80 ? 1.598 -7.214 -3.548 1.00 93.69 80 GLY A CA 1
ATOM 643 C C . GLY A 1 80 ? 0.604 -7.128 -2.391 1.00 93.69 80 GLY A C 1
ATOM 644 O O . GLY A 1 80 ? 0.390 -6.055 -1.819 1.00 93.69 80 GLY A O 1
ATOM 645 N N . ARG A 1 81 ? 0.001 -8.257 -2.023 1.00 96.62 81 ARG A N 1
ATOM 646 C CA . ARG A 1 81 ? -0.877 -8.342 -0.854 1.00 96.62 81 ARG A CA 1
ATOM 647 C C . ARG A 1 81 ? -0.129 -7.924 0.410 1.00 96.62 81 ARG A C 1
ATOM 649 O O . ARG A 1 81 ? 0.879 -8.530 0.771 1.00 96.62 81 ARG A O 1
ATOM 656 N N . LEU A 1 82 ? -0.655 -6.925 1.112 1.00 97.62 82 LEU A N 1
ATOM 657 C CA . LEU A 1 82 ? -0.034 -6.398 2.325 1.00 97.62 82 LEU A CA 1
ATOM 658 C C . LEU A 1 82 ? -1.079 -6.196 3.432 1.00 97.62 82 LEU A C 1
ATOM 660 O O . LEU A 1 82 ? -1.885 -5.267 3.348 1.00 97.62 82 LEU A O 1
ATOM 664 N N . PRO A 1 83 ? -1.080 -7.038 4.482 1.00 97.69 83 PRO A N 1
ATOM 665 C CA . PRO A 1 83 ? -1.862 -6.766 5.678 1.00 97.69 83 PRO A CA 1
ATOM 666 C C . PRO A 1 83 ? -1.213 -5.636 6.486 1.00 97.69 83 PRO A C 1
ATOM 668 O O . PRO A 1 83 ? 0.006 -5.598 6.659 1.00 97.69 83 PRO A O 1
ATOM 671 N N . SER A 1 84 ? -2.027 -4.733 7.021 1.00 98.12 84 SER A N 1
ATOM 672 C CA . SER A 1 84 ? -1.588 -3.707 7.964 1.00 98.12 84 SER A CA 1
ATOM 673 C C . SER A 1 84 ? -2.653 -3.431 9.025 1.00 98.12 84 SER A C 1
ATOM 675 O O . SER A 1 84 ? -3.825 -3.772 8.873 1.00 98.12 84 SER A O 1
ATOM 677 N N . ALA A 1 85 ? -2.237 -2.851 10.143 1.00 98.38 85 ALA A N 1
ATOM 678 C CA . ALA A 1 85 ? -3.124 -2.451 11.224 1.00 98.38 85 ALA A CA 1
ATOM 679 C C . ALA A 1 85 ? -2.556 -1.209 11.908 1.00 98.38 85 ALA A C 1
ATOM 681 O O . ALA A 1 85 ? -1.350 -0.954 11.847 1.00 98.38 85 ALA A O 1
ATOM 682 N N . GLY A 1 86 ? -3.411 -0.451 12.581 1.00 98.25 86 GLY A N 1
ATOM 683 C CA . GLY A 1 86 ? -2.971 0.706 13.344 1.00 98.25 86 GLY A CA 1
ATOM 684 C C . GLY A 1 86 ? -3.970 1.121 14.405 1.00 98.25 86 GLY A C 1
ATOM 685 O O . GLY A 1 86 ? -5.141 0.738 14.376 1.00 98.25 86 GLY A O 1
ATOM 686 N N . VAL A 1 87 ? -3.469 1.900 15.355 1.00 98.12 87 VAL A N 1
ATOM 687 C CA . VAL A 1 87 ? -4.223 2.439 16.484 1.00 98.12 87 VAL A CA 1
ATOM 688 C C . VAL A 1 87 ? -3.893 3.918 16.644 1.00 98.12 87 VAL A C 1
ATOM 690 O O . VAL A 1 87 ? -2.766 4.336 16.370 1.00 98.12 87 VAL A O 1
ATOM 693 N N . SER A 1 88 ? -4.858 4.707 17.094 1.00 97.75 88 SER A N 1
ATOM 694 C CA . SER A 1 88 ? -4.673 6.109 17.455 1.00 97.75 88 SER A CA 1
ATOM 695 C C . SER A 1 88 ? -5.452 6.440 18.722 1.00 97.75 88 SER A C 1
ATOM 697 O O . SER A 1 88 ? -6.463 5.810 19.037 1.00 97.75 88 SER A O 1
ATOM 699 N N . TRP A 1 89 ? -4.956 7.434 19.452 1.00 97.38 89 TRP A N 1
ATOM 700 C CA . TRP A 1 89 ? -5.571 7.940 20.670 1.00 97.38 89 TRP A CA 1
ATOM 701 C C . TRP A 1 89 ? -5.618 9.464 20.625 1.00 97.38 89 TRP A C 1
ATOM 703 O O . TRP 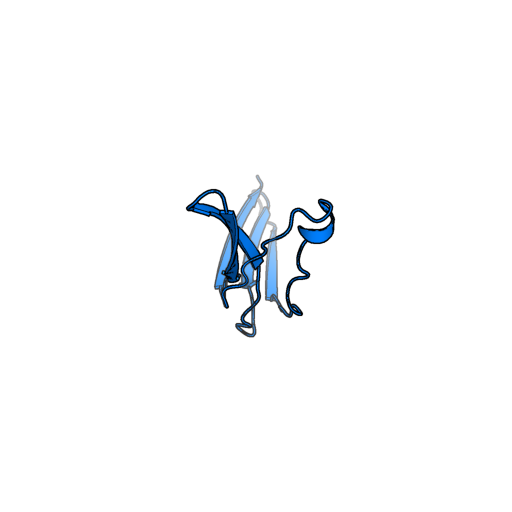A 1 89 ? -4.592 10.103 20.388 1.00 97.38 89 TRP A O 1
ATOM 713 N N . GLU A 1 90 ? -6.795 10.024 20.874 1.00 96.75 90 GLU A N 1
ATOM 714 C CA . GLU A 1 90 ? -7.043 11.465 20.969 1.00 96.75 90 GLU A CA 1
ATOM 715 C C . GLU A 1 90 ? -7.481 11.784 22.404 1.00 96.75 90 GLU A C 1
ATOM 717 O O . GLU A 1 90 ? -8.374 11.109 22.916 1.00 96.75 90 GLU A O 1
ATOM 722 N N . PHE A 1 91 ? -6.825 12.757 23.053 1.00 92.44 91 PHE A N 1
ATOM 723 C CA . PHE A 1 91 ? -7.027 13.142 24.460 1.00 92.44 91 PHE A CA 1
ATOM 724 C C . PHE A 1 91 ? -7.737 14.490 24.611 1.00 92.44 91 PHE A C 1
ATOM 726 O O . PHE A 1 91 ? -7.527 15.369 23.744 1.00 92.44 91 PHE A O 1
#

Secondary structure (DSSP, 8-state):
------S---GGGG--PPPPP-----EEEEEEEEETTEEEEEEEEEESTT----EEEEEEEEEEETTEEEEEEEEEEPP-SEEEEEEEEE-

Foldseek 3Di:
DFDWDQDPDPVCVCPQPDFPDDDADKDKDKDWDQDPVFIKIKMKIKTRPVQDWGFPGWDWDWDADPNTITIGTDTDTDDGTDIDMDMDTDD

Sequence (91 aa):
QTIILTQYGPITALGASRLPWYHRVDLRATRDVETSRGKFSFFVDLFNLFDTENAAAYIYRASVRNNVLSFTHTVAPQLGRLPSAGVSWEF

Radius of gyration: 22.34 Å; chains: 1; bounding box: 44×26×63 Å

pLDDT: mean 83.87, std 18.12, range [38.72, 98.5]